Protein AF-A0A4U9W4H8-F1 (afdb_monomer_lite)

Structure (mmCIF, N/CA/C/O backbone):
data_AF-A0A4U9W4H8-F1
#
_entry.id   AF-A0A4U9W4H8-F1
#
loop_
_atom_site.group_PDB
_atom_site.id
_atom_site.type_symbol
_atom_site.label_atom_id
_atom_site.label_alt_id
_atom_site.label_comp_id
_atom_site.label_asym_id
_atom_site.label_entity_id
_atom_site.label_seq_id
_atom_site.pdbx_PDB_ins_code
_atom_site.Cartn_x
_atom_site.Cartn_y
_atom_site.Cartn_z
_atom_site.occupancy
_atom_site.B_iso_or_equiv
_atom_site.auth_seq_id
_atom_site.auth_comp_id
_atom_site.auth_asym_id
_atom_site.auth_atom_id
_atom_site.pdbx_PDB_model_num
ATOM 1 N N . MET A 1 1 ? 7.073 2.722 24.032 1.00 36.28 1 MET A N 1
ATOM 2 C CA . MET A 1 1 ? 7.312 3.185 22.651 1.00 36.28 1 MET A CA 1
ATOM 3 C C . MET A 1 1 ? 6.293 2.471 21.789 1.00 36.28 1 MET A C 1
ATOM 5 O O . MET A 1 1 ? 6.521 1.334 21.401 1.00 36.28 1 MET A O 1
ATOM 9 N N . GLU A 1 2 ? 5.113 3.065 21.636 1.00 40.75 2 GLU A N 1
ATOM 10 C CA . GLU A 1 2 ? 4.057 2.513 20.786 1.00 40.75 2 GLU A CA 1
ATOM 11 C C . GLU A 1 2 ? 4.436 2.809 19.338 1.00 40.75 2 GLU A C 1
ATOM 13 O O . GLU A 1 2 ? 4.349 3.946 18.881 1.00 40.75 2 GLU A O 1
ATOM 18 N N . ASN A 1 3 ? 4.938 1.797 18.633 1.00 44.94 3 ASN A N 1
ATOM 19 C CA . ASN A 1 3 ? 5.160 1.869 17.193 1.00 44.94 3 ASN A CA 1
ATOM 20 C C . ASN A 1 3 ? 3.801 1.776 16.480 1.00 44.94 3 ASN A C 1
ATOM 22 O O . ASN A 1 3 ? 3.512 0.779 15.825 1.00 44.94 3 ASN A O 1
ATOM 26 N N . ASN A 1 4 ? 2.960 2.802 16.617 1.00 55.00 4 ASN A N 1
ATOM 27 C CA . ASN A 1 4 ? 1.728 2.929 15.839 1.00 55.00 4 ASN A CA 1
ATOM 28 C C . ASN A 1 4 ? 2.069 3.497 14.457 1.00 55.00 4 ASN A C 1
ATOM 30 O O . ASN A 1 4 ? 1.720 4.631 14.143 1.00 55.00 4 ASN A O 1
ATOM 34 N N . LYS A 1 5 ? 2.799 2.723 13.644 1.00 72.38 5 LYS A N 1
ATOM 35 C CA . LYS A 1 5 ? 2.899 3.015 12.211 1.00 72.38 5 LYS A CA 1
ATOM 36 C C . LYS A 1 5 ? 1.538 2.725 11.578 1.00 72.38 5 LYS A C 1
ATOM 38 O O . LYS A 1 5 ? 0.968 1.657 11.808 1.00 72.38 5 LYS A O 1
ATOM 43 N N . SER A 1 6 ? 1.021 3.661 10.791 1.00 89.44 6 SER A N 1
ATOM 44 C CA . SER A 1 6 ? -0.173 3.433 9.973 1.00 89.44 6 SER A CA 1
ATOM 45 C C . SER A 1 6 ? 0.088 2.355 8.911 1.00 89.44 6 SER A C 1
ATOM 47 O O . SER A 1 6 ? 1.232 2.116 8.523 1.00 89.44 6 SER A O 1
ATOM 49 N N . ILE A 1 7 ? -0.970 1.716 8.399 1.00 92.62 7 ILE A N 1
ATOM 50 C CA . ILE A 1 7 ? -0.868 0.724 7.308 1.00 92.62 7 ILE A CA 1
ATOM 51 C C . ILE A 1 7 ? -0.107 1.304 6.107 1.00 92.62 7 ILE A C 1
ATOM 53 O O . ILE A 1 7 ? 0.734 0.625 5.525 1.00 92.62 7 ILE A O 1
ATOM 57 N N . ILE A 1 8 ? -0.353 2.574 5.777 1.00 94.69 8 ILE A N 1
ATOM 58 C CA . ILE A 1 8 ? 0.319 3.271 4.675 1.00 94.69 8 ILE A CA 1
ATOM 59 C C . ILE A 1 8 ? 1.823 3.379 4.939 1.00 94.69 8 ILE A C 1
ATOM 61 O O . ILE A 1 8 ? 2.610 3.011 4.076 1.00 94.69 8 ILE A O 1
ATOM 65 N N . GLU A 1 9 ? 2.235 3.801 6.138 1.00 94.88 9 GLU A N 1
ATOM 66 C CA . GLU A 1 9 ? 3.659 3.887 6.490 1.00 94.88 9 GLU A CA 1
ATOM 67 C C . GLU A 1 9 ? 4.346 2.517 6.493 1.00 94.88 9 GLU A C 1
ATOM 69 O O . GLU A 1 9 ? 5.513 2.413 6.119 1.00 94.88 9 GLU A O 1
ATOM 74 N N . ILE A 1 10 ? 3.639 1.460 6.907 1.00 95.81 10 ILE A N 1
ATOM 75 C CA . ILE A 1 10 ? 4.156 0.086 6.849 1.00 95.81 10 I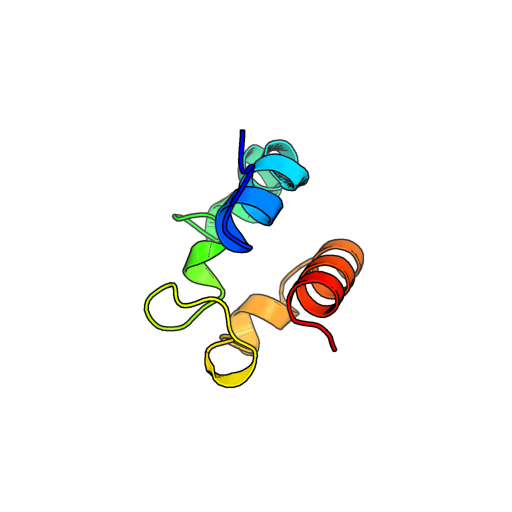LE A CA 1
ATOM 76 C C . ILE A 1 10 ? 4.409 -0.318 5.393 1.00 95.81 10 ILE A C 1
ATOM 78 O O . ILE A 1 10 ? 5.473 -0.864 5.092 1.00 95.81 10 ILE A O 1
ATOM 82 N N . LEU A 1 11 ? 3.461 -0.042 4.496 1.00 96.12 11 LEU A N 1
ATOM 83 C CA . LEU A 1 11 ? 3.577 -0.370 3.077 1.00 96.12 11 LEU A CA 1
ATOM 84 C C . LEU A 1 11 ? 4.673 0.455 2.389 1.00 96.12 11 LEU A C 1
ATOM 86 O O . LEU A 1 11 ? 5.527 -0.121 1.716 1.00 96.12 11 LEU A O 1
ATOM 90 N N . ASP A 1 12 ? 4.704 1.771 2.600 1.00 96.31 12 ASP A N 1
ATOM 91 C CA . ASP A 1 12 ? 5.708 2.659 2.001 1.00 96.31 12 ASP A CA 1
ATOM 92 C C . ASP A 1 12 ? 7.136 2.278 2.432 1.00 96.31 12 ASP A C 1
ATOM 94 O O . ASP A 1 12 ? 8.043 2.230 1.599 1.00 96.31 12 ASP A O 1
ATOM 98 N N . ASP A 1 13 ? 7.346 1.946 3.711 1.00 96.50 13 ASP A N 1
ATOM 99 C CA . ASP A 1 13 ? 8.651 1.511 4.231 1.00 96.50 13 ASP A CA 1
ATOM 100 C C . ASP A 1 13 ? 9.052 0.132 3.677 1.00 96.50 13 ASP A C 1
ATOM 102 O O . ASP A 1 13 ? 10.190 -0.060 3.233 1.00 96.50 13 ASP A O 1
ATOM 106 N N . SER A 1 14 ? 8.103 -0.812 3.635 1.00 96.62 14 SER A N 1
ATOM 107 C CA . SER A 1 14 ? 8.331 -2.182 3.145 1.00 96.62 14 SER A CA 1
ATOM 108 C C . SER A 1 14 ? 8.648 -2.225 1.648 1.00 96.62 14 SER A C 1
ATOM 110 O O . SER A 1 14 ? 9.457 -3.042 1.212 1.00 96.62 14 SER A O 1
ATOM 112 N N . TYR A 1 15 ? 8.044 -1.330 0.864 1.00 97.12 15 TYR A N 1
ATOM 113 C CA . TYR A 1 15 ? 8.099 -1.341 -0.599 1.00 97.12 15 TYR A CA 1
ATOM 114 C C . TYR A 1 15 ? 8.735 -0.081 -1.191 1.00 97.12 15 TYR A C 1
ATOM 116 O O . TYR A 1 15 ? 8.529 0.234 -2.364 1.00 97.12 15 TYR A O 1
ATOM 124 N N . LYS A 1 16 ? 9.582 0.617 -0.425 1.00 96.25 16 LYS A N 1
ATOM 125 C CA . LYS A 1 16 ? 10.308 1.809 -0.899 1.00 96.25 16 LYS A CA 1
ATOM 126 C C . LYS A 1 16 ? 11.081 1.581 -2.204 1.00 96.25 16 LYS A C 1
ATOM 128 O O . LYS A 1 16 ? 11.174 2.487 -3.023 1.00 96.25 16 LYS A O 1
ATOM 133 N N . GLY A 1 17 ? 11.630 0.376 -2.398 1.00 96.88 17 GLY A N 1
ATOM 134 C CA . GLY A 1 17 ? 12.344 -0.003 -3.622 1.00 96.88 17 GLY A CA 1
ATOM 135 C C . GLY A 1 17 ? 11.404 -0.054 -4.825 1.00 96.88 17 GLY A C 1
ATOM 136 O O . GLY A 1 17 ? 11.651 0.610 -5.824 1.00 96.88 17 GLY A O 1
ATOM 137 N N . TYR A 1 18 ? 10.268 -0.739 -4.674 1.00 96.94 18 TYR A N 1
ATOM 138 C CA . TYR A 1 18 ? 9.209 -0.761 -5.681 1.00 96.94 18 TYR A CA 1
ATOM 139 C C . TYR A 1 18 ? 8.721 0.658 -6.005 1.00 96.94 18 TYR A C 1
ATOM 141 O O . TYR A 1 18 ? 8.705 1.038 -7.171 1.00 96.94 18 TYR A O 1
ATOM 149 N N . LEU A 1 19 ? 8.412 1.486 -4.997 1.00 96.81 19 LEU A N 1
ATOM 150 C CA . LEU A 1 19 ? 7.976 2.877 -5.200 1.00 96.81 19 LEU A CA 1
ATOM 151 C C . LEU A 1 19 ? 9.009 3.734 -5.953 1.00 96.81 19 LEU A C 1
ATOM 153 O O . LEU A 1 19 ? 8.632 4.623 -6.718 1.00 96.81 19 LEU A O 1
ATOM 157 N N . ALA A 1 20 ? 10.303 3.462 -5.764 1.00 95.50 20 ALA A N 1
ATOM 158 C CA . ALA A 1 20 ? 11.392 4.164 -6.438 1.00 95.50 20 ALA A CA 1
ATOM 159 C C . ALA A 1 20 ? 11.631 3.706 -7.887 1.00 95.50 20 ALA A C 1
ATOM 161 O O . ALA A 1 20 ? 12.347 4.396 -8.618 1.00 95.50 20 ALA A O 1
ATOM 162 N N . GLU A 1 21 ? 11.042 2.589 -8.319 1.00 95.56 21 GLU A N 1
ATOM 163 C CA . GLU A 1 21 ? 11.231 2.005 -9.649 1.00 95.56 21 GLU A CA 1
ATOM 164 C C . GLU A 1 21 ? 9.885 1.788 -10.350 1.00 95.56 21 GLU A C 1
ATOM 166 O O . GLU A 1 21 ? 9.384 2.700 -11.012 1.00 95.56 21 GLU A O 1
ATOM 171 N N . GLU A 1 22 ? 9.289 0.608 -10.198 1.00 95.62 22 GLU A N 1
ATOM 172 C CA . GLU A 1 22 ? 8.072 0.186 -10.900 1.00 95.62 22 GLU A CA 1
ATOM 173 C C . GLU A 1 22 ? 6.814 0.917 -10.409 1.00 95.62 22 GLU A C 1
ATOM 175 O O . GLU A 1 22 ? 5.911 1.208 -11.189 1.00 95.62 22 GLU A O 1
ATOM 180 N N . GLY A 1 23 ? 6.771 1.271 -9.127 1.00 94.94 23 GLY A N 1
ATOM 181 C CA . GLY A 1 23 ? 5.642 1.888 -8.436 1.00 94.94 23 GLY A CA 1
ATOM 182 C C . GLY A 1 23 ? 5.544 3.408 -8.555 1.00 94.94 23 GLY A C 1
ATOM 183 O O . GLY A 1 23 ? 4.670 3.994 -7.920 1.00 94.94 23 GLY A O 1
ATOM 184 N N . LYS A 1 24 ? 6.384 4.076 -9.362 1.00 95.25 24 LYS A N 1
ATOM 185 C CA . LYS A 1 24 ? 6.376 5.553 -9.513 1.00 95.25 24 LYS A CA 1
ATOM 186 C C . LYS A 1 24 ? 5.016 6.129 -9.904 1.00 95.25 24 LYS A C 1
ATOM 188 O O . LYS A 1 24 ? 4.709 7.272 -9.575 1.00 95.25 24 LYS A O 1
ATOM 193 N N . TRP A 1 25 ? 4.196 5.342 -10.598 1.00 94.88 25 TRP A N 1
ATOM 194 C CA . TRP A 1 25 ? 2.845 5.723 -11.008 1.00 94.88 25 TRP A CA 1
ATOM 195 C C . TRP A 1 25 ? 1.889 5.940 -9.822 1.00 94.88 25 TRP A C 1
ATOM 197 O O . TRP A 1 25 ? 0.873 6.615 -9.982 1.00 94.88 25 TRP A O 1
ATOM 207 N N . LEU A 1 26 ? 2.222 5.434 -8.628 1.00 94.12 26 LEU A N 1
ATOM 208 C CA . LEU A 1 26 ? 1.459 5.689 -7.407 1.00 94.12 26 LEU A CA 1
ATOM 209 C C . LEU A 1 26 ? 1.607 7.130 -6.902 1.00 94.12 26 LEU A C 1
ATOM 211 O O . LEU A 1 26 ? 0.728 7.574 -6.169 1.00 94.12 26 LEU A O 1
ATOM 215 N N . ASN A 1 27 ? 2.628 7.875 -7.350 1.00 86.25 27 ASN A N 1
ATOM 216 C CA . ASN A 1 27 ? 2.923 9.284 -7.040 1.00 86.25 27 ASN A CA 1
ATOM 217 C C . ASN A 1 27 ? 3.110 9.590 -5.536 1.00 86.25 27 ASN A C 1
ATOM 219 O O . ASN A 1 27 ? 4.213 9.909 -5.108 1.00 86.25 27 ASN A O 1
ATOM 223 N N . GLU A 1 28 ? 2.063 9.436 -4.725 1.00 87.88 28 GLU A N 1
ATOM 224 C CA . GLU A 1 28 ? 2.042 9.620 -3.263 1.00 87.88 28 GLU A CA 1
ATOM 225 C C . GLU A 1 28 ? 2.159 8.286 -2.495 1.00 87.88 28 GLU A C 1
ATOM 227 O O . GLU A 1 28 ? 1.597 8.127 -1.411 1.00 87.88 28 GLU A O 1
ATOM 232 N N . GLY A 1 29 ? 2.843 7.296 -3.074 1.00 94.75 29 GLY A N 1
ATOM 233 C CA . GLY A 1 29 ? 3.022 5.980 -2.455 1.00 94.75 29 GLY A CA 1
ATOM 234 C C . GLY A 1 29 ? 1.714 5.204 -2.274 1.00 94.75 29 GLY A C 1
ATOM 235 O O . GLY A 1 29 ? 0.742 5.377 -3.020 1.00 94.75 29 GLY A O 1
ATOM 236 N N . PHE A 1 30 ? 1.670 4.343 -1.259 1.00 96.25 30 PHE A N 1
ATOM 237 C CA . PHE A 1 30 ? 0.502 3.509 -0.976 1.00 96.25 30 PHE A CA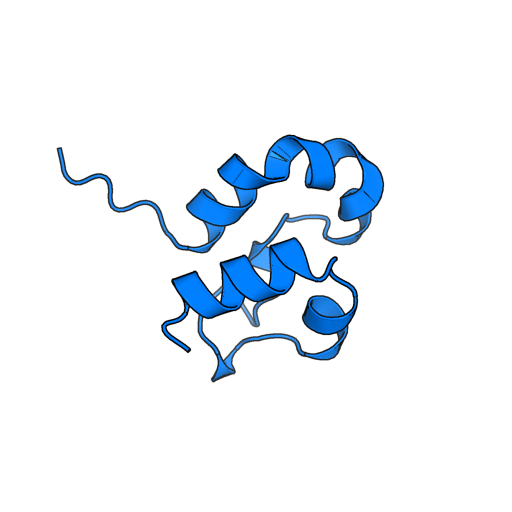 1
ATOM 238 C C . PHE A 1 30 ? -0.697 4.300 -0.461 1.00 96.25 30 PHE A C 1
ATOM 240 O O . PHE A 1 30 ? -1.816 3.804 -0.520 1.00 96.25 30 PHE A O 1
ATOM 247 N N . LYS A 1 31 ? -0.546 5.568 -0.068 1.00 95.69 31 LYS A N 1
ATOM 248 C CA . LYS A 1 31 ? -1.712 6.425 0.193 1.00 95.69 31 LYS A CA 1
ATOM 249 C C . LYS A 1 31 ? -2.642 6.501 -1.025 1.00 95.69 31 LYS A C 1
ATOM 251 O O . LYS A 1 31 ? -3.862 6.543 -0.872 1.00 95.69 31 LYS A O 1
ATOM 256 N N . ASN A 1 32 ? -2.086 6.477 -2.239 1.00 94.94 32 ASN A N 1
ATOM 257 C CA . ASN A 1 32 ? -2.872 6.646 -3.457 1.00 94.94 32 ASN A CA 1
ATOM 258 C C . ASN A 1 32 ? -3.756 5.434 -3.789 1.00 94.94 32 ASN A C 1
ATOM 260 O O . ASN A 1 32 ? -4.691 5.579 -4.577 1.00 94.94 32 ASN A O 1
ATOM 264 N N . ILE A 1 33 ? -3.539 4.268 -3.166 1.00 95.38 33 ILE A N 1
ATOM 265 C CA . ILE A 1 33 ? -4.425 3.108 -3.358 1.00 95.38 33 ILE A CA 1
ATOM 266 C C . ILE A 1 33 ? -5.733 3.222 -2.564 1.00 95.38 33 ILE A C 1
ATOM 268 O O . ILE A 1 33 ? -6.635 2.415 -2.776 1.00 95.38 33 ILE A O 1
ATOM 272 N N . PHE A 1 34 ? -5.865 4.242 -1.710 1.00 95.31 34 PHE A N 1
ATOM 273 C CA . PHE A 1 34 ? -7.039 4.486 -0.878 1.00 95.31 34 PHE A CA 1
ATOM 274 C C . PHE A 1 34 ? -7.748 5.800 -1.241 1.00 95.31 34 PHE A C 1
ATOM 276 O O . PHE A 1 34 ? -7.122 6.778 -1.666 1.00 95.31 34 PHE A O 1
ATOM 283 N N . VAL A 1 35 ? -9.072 5.833 -1.093 1.00 93.69 35 VAL A N 1
ATOM 284 C CA . VAL A 1 35 ? -9.896 7.049 -1.141 1.00 93.69 35 VAL A CA 1
ATOM 285 C C . VAL A 1 35 ? -9.526 7.923 0.056 1.00 93.69 35 VAL A C 1
ATOM 287 O O . VAL A 1 35 ? -9.385 7.422 1.168 1.00 93.69 35 VAL A O 1
ATOM 290 N N . ASP A 1 36 ? -9.253 9.204 -0.206 1.00 89.88 36 ASP A N 1
ATOM 291 C CA . ASP A 1 36 ? -8.795 10.211 0.768 1.00 89.88 36 ASP A CA 1
ATOM 292 C C . ASP A 1 36 ? -7.564 9.820 1.614 1.00 89.88 36 ASP A C 1
ATOM 294 O O . ASP A 1 36 ? -7.197 10.504 2.569 1.00 89.88 36 ASP A O 1
ATOM 298 N N . GLY A 1 37 ? -6.854 8.756 1.222 1.00 86.81 37 GLY A N 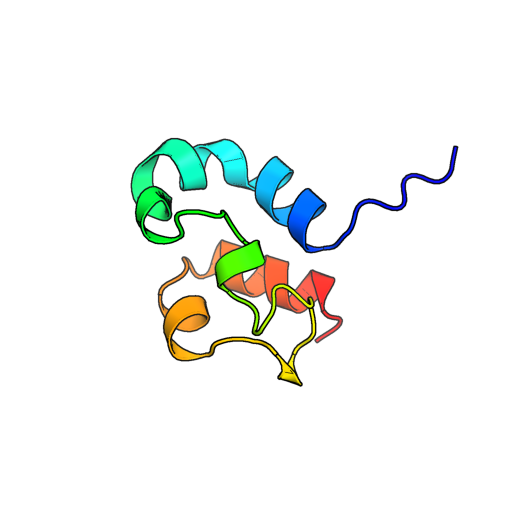1
ATOM 299 C CA . GLY A 1 37 ? -5.730 8.211 1.976 1.00 86.81 37 GLY A CA 1
ATOM 300 C C . GLY A 1 37 ? -6.132 7.504 3.270 1.00 86.81 37 GLY A C 1
ATOM 301 O O . GLY A 1 37 ? -5.290 7.375 4.156 1.00 86.81 37 GLY A O 1
ATOM 302 N N . GLU A 1 38 ? -7.385 7.064 3.403 1.00 92.31 38 GLU A N 1
ATOM 303 C CA . GLU A 1 38 ? -7.864 6.348 4.585 1.00 92.31 38 GLU A CA 1
ATOM 304 C C . GLU A 1 38 ? -7.753 4.822 4.374 1.00 92.31 38 GLU A C 1
ATOM 306 O O . GLU A 1 38 ? -8.472 4.267 3.538 1.00 92.31 38 GLU A O 1
ATOM 311 N N . PRO A 1 39 ? -6.862 4.116 5.100 1.00 91.94 39 PRO A N 1
ATOM 312 C CA . PRO A 1 39 ? -6.580 2.707 4.852 1.00 91.94 39 PRO A CA 1
ATOM 313 C C . PRO A 1 39 ? -7.690 1.802 5.398 1.00 91.94 39 PRO A C 1
ATOM 315 O O . PRO A 1 39 ? -7.654 1.353 6.542 1.00 91.94 39 PRO A O 1
ATOM 318 N N . SER A 1 40 ? -8.671 1.513 4.550 1.00 92.50 40 SER A N 1
ATOM 319 C CA . SER A 1 40 ? -9.736 0.543 4.801 1.00 92.50 40 SER A CA 1
ATOM 320 C C . SER A 1 40 ? -10.073 -0.206 3.511 1.00 92.50 40 SER A C 1
ATOM 322 O O . SER A 1 40 ? -9.771 0.252 2.406 1.00 92.50 40 SER A O 1
ATOM 324 N N . ARG A 1 41 ? -10.721 -1.368 3.633 1.00 91.38 41 ARG A N 1
ATOM 325 C CA . ARG A 1 41 ? -11.158 -2.137 2.460 1.00 91.38 41 ARG A CA 1
ATOM 326 C C . ARG A 1 41 ? -12.228 -1.407 1.649 1.00 91.38 41 ARG A C 1
ATOM 328 O O . ARG A 1 41 ? -12.235 -1.510 0.428 1.00 91.38 41 ARG A O 1
ATOM 335 N N . GLU A 1 42 ? -13.105 -0.667 2.319 1.00 93.06 42 GLU A N 1
ATOM 336 C CA . GLU A 1 42 ? -14.165 0.122 1.680 1.00 93.06 42 GLU A CA 1
ATOM 337 C C . GLU A 1 42 ? -13.592 1.293 0.873 1.00 93.06 42 GLU A C 1
ATOM 339 O O . GLU A 1 42 ? -14.119 1.632 -0.184 1.00 93.06 42 GLU A O 1
ATOM 344 N N . ASN A 1 43 ? -12.462 1.845 1.321 1.00 94.44 43 ASN A N 1
ATOM 345 C CA . ASN A 1 43 ? -11.765 2.932 0.641 1.00 94.44 43 ASN A CA 1
ATOM 346 C C . ASN A 1 43 ? -10.731 2.444 -0.378 1.00 94.44 43 ASN A C 1
ATOM 348 O O . ASN A 1 43 ? -10.043 3.263 -0.983 1.00 94.44 43 ASN A O 1
ATOM 352 N N . LEU A 1 44 ? -10.579 1.139 -0.600 1.00 94.75 44 LEU A N 1
ATOM 353 C CA . LEU A 1 44 ? -9.605 0.622 -1.555 1.00 94.75 44 LEU A CA 1
ATOM 354 C C . LEU A 1 44 ? -10.033 0.967 -2.991 1.00 94.75 44 LEU A C 1
ATOM 356 O O . LEU A 1 44 ? -11.072 0.521 -3.482 1.00 94.75 44 LEU A O 1
ATOM 360 N N . LYS A 1 45 ? -9.200 1.715 -3.717 1.00 95.38 45 LYS A N 1
ATOM 361 C CA . LYS A 1 45 ? -9.410 1.993 -5.143 1.00 95.38 45 LYS A CA 1
ATOM 362 C C . LYS A 1 45 ? -9.094 0.731 -5.943 1.00 95.38 45 LYS A C 1
ATOM 364 O O . LYS A 1 45 ? -7.971 0.552 -6.412 1.00 95.38 45 LYS A O 1
ATOM 369 N N . THR A 1 46 ? -10.089 -0.139 -6.123 1.00 94.56 46 THR A N 1
ATOM 370 C CA . THR A 1 46 ? -9.936 -1.455 -6.772 1.00 94.56 46 THR A CA 1
ATOM 371 C C . THR A 1 46 ? -9.130 -1.428 -8.078 1.00 94.56 46 THR A C 1
ATOM 373 O O . THR A 1 46 ? -8.248 -2.273 -8.215 1.00 94.56 46 THR A O 1
ATOM 376 N N . PRO A 1 47 ? -9.329 -0.473 -9.015 1.00 94.62 47 PRO A N 1
ATOM 377 C CA . PRO A 1 47 ? -8.546 -0.444 -10.252 1.00 94.62 47 PRO A CA 1
ATOM 378 C C . PRO A 1 47 ? -7.043 -0.263 -10.013 1.00 94.62 47 PRO A C 1
ATOM 380 O O . PRO A 1 47 ? -6.240 -0.907 -10.674 1.00 94.62 47 PRO A O 1
ATOM 383 N N . ILE A 1 48 ? -6.669 0.578 -9.045 1.00 94.81 48 ILE A N 1
ATOM 384 C CA . ILE A 1 48 ? -5.275 0.844 -8.672 1.00 94.81 48 ILE A CA 1
ATOM 385 C C . ILE A 1 48 ? -4.697 -0.358 -7.928 1.00 94.81 48 ILE A C 1
ATOM 387 O O . ILE A 1 48 ? -3.617 -0.830 -8.266 1.00 94.81 48 ILE A O 1
ATOM 391 N N . TYR A 1 49 ? -5.430 -0.890 -6.950 1.00 95.81 49 TYR A N 1
ATOM 392 C CA . TYR A 1 49 ? -4.995 -2.063 -6.198 1.00 95.81 49 TYR A CA 1
ATOM 393 C C . TYR A 1 49 ? -4.719 -3.259 -7.122 1.00 95.81 49 TYR A C 1
ATOM 395 O O . TYR A 1 49 ? -3.679 -3.887 -6.983 1.00 95.81 49 TYR A O 1
ATOM 403 N N . LEU A 1 50 ? -5.577 -3.531 -8.113 1.00 96.25 50 LEU A N 1
ATOM 404 C CA . LEU A 1 50 ? -5.392 -4.645 -9.056 1.00 96.25 50 LEU A CA 1
ATOM 405 C C . LEU A 1 50 ? -4.195 -4.480 -10.005 1.00 96.25 50 LEU A C 1
ATOM 407 O O . LEU A 1 50 ? -3.779 -5.461 -10.616 1.00 96.25 50 LEU A O 1
ATOM 411 N N . MET A 1 51 ? -3.643 -3.272 -10.134 1.00 96.12 51 MET A N 1
ATOM 412 C CA . MET A 1 51 ? -2.409 -3.033 -10.887 1.00 96.12 51 MET A CA 1
ATOM 413 C C . MET A 1 51 ? -1.147 -3.341 -10.075 1.00 96.12 51 MET A C 1
ATOM 415 O O . MET A 1 51 ? -0.057 -3.377 -10.644 1.00 96.12 51 MET A O 1
ATOM 419 N N . LEU A 1 52 ? -1.268 -3.541 -8.761 1.00 97.12 52 LEU A N 1
ATOM 420 C CA . LEU A 1 52 ? -0.136 -3.908 -7.923 1.00 97.12 52 LEU 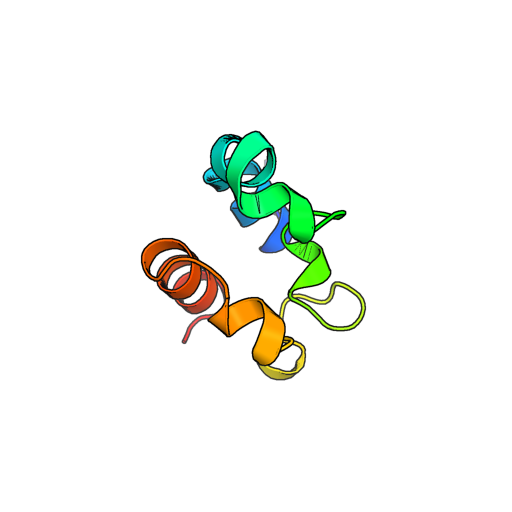A CA 1
ATOM 421 C C . LEU A 1 52 ? 0.286 -5.370 -8.167 1.00 97.12 52 LEU A C 1
ATOM 423 O O . LEU A 1 52 ? -0.571 -6.234 -8.408 1.00 97.12 52 LEU A O 1
ATOM 427 N N . PRO A 1 53 ? 1.589 -5.670 -8.022 1.00 97.25 53 PRO A N 1
ATOM 428 C CA . PRO A 1 53 ? 2.088 -7.037 -7.926 1.00 97.25 53 PRO A CA 1
ATOM 429 C C . PRO A 1 53 ? 1.318 -7.872 -6.893 1.00 97.25 53 PRO A C 1
ATOM 431 O O . PRO A 1 53 ? 0.816 -7.350 -5.896 1.00 97.25 53 PRO A O 1
ATOM 434 N N . GLU A 1 54 ? 1.197 -9.175 -7.149 1.00 97.06 54 GLU A N 1
ATOM 435 C CA . GLU A 1 54 ? 0.418 -10.094 -6.309 1.00 97.06 54 GLU A CA 1
ATOM 436 C C . GLU A 1 54 ? 0.900 -10.127 -4.855 1.00 97.06 54 GLU A C 1
ATOM 438 O O . GLU A 1 54 ? 0.083 -9.986 -3.951 1.00 97.06 54 GLU A O 1
ATOM 443 N N . ASP A 1 55 ? 2.211 -10.177 -4.631 1.00 96.81 55 ASP A N 1
ATOM 444 C CA . ASP A 1 55 ? 2.822 -10.189 -3.299 1.00 96.81 55 ASP A CA 1
ATOM 445 C C . ASP A 1 55 ? 2.511 -8.913 -2.496 1.00 96.81 55 ASP A C 1
ATOM 447 O O . ASP A 1 55 ? 2.290 -8.955 -1.283 1.00 96.81 55 ASP A O 1
ATOM 451 N N . ILE A 1 56 ? 2.444 -7.765 -3.177 1.00 97.62 56 ILE A N 1
ATOM 452 C CA . ILE A 1 56 ? 2.072 -6.488 -2.563 1.00 97.62 56 ILE A CA 1
ATOM 453 C C . ILE A 1 56 ? 0.585 -6.491 -2.202 1.00 97.62 56 ILE A C 1
ATOM 455 O O . ILE A 1 56 ? 0.216 -6.049 -1.112 1.00 97.62 56 ILE A O 1
ATOM 459 N N . ARG A 1 57 ? -0.273 -7.012 -3.089 1.00 97.25 57 ARG A N 1
ATOM 460 C CA . ARG A 1 57 ? -1.715 -7.141 -2.834 1.00 97.25 57 ARG A CA 1
ATOM 461 C C . ARG A 1 57 ? -1.999 -8.029 -1.623 1.00 97.25 57 ARG A C 1
ATOM 463 O O . ARG A 1 57 ? -2.747 -7.608 -0.745 1.00 97.25 57 ARG A O 1
ATOM 470 N N . GLU A 1 58 ? -1.344 -9.184 -1.527 1.00 97.44 58 GLU A N 1
ATOM 471 C CA . GLU A 1 58 ? -1.469 -10.091 -0.379 1.00 97.44 58 GLU A CA 1
ATOM 472 C C . GLU A 1 58 ? -1.036 -9.425 0.936 1.00 97.44 58 GLU A C 1
ATOM 474 O O . GLU A 1 58 ? -1.663 -9.611 1.983 1.00 97.44 58 GLU A O 1
ATOM 479 N N . HIS A 1 59 ? 0.022 -8.610 0.903 1.0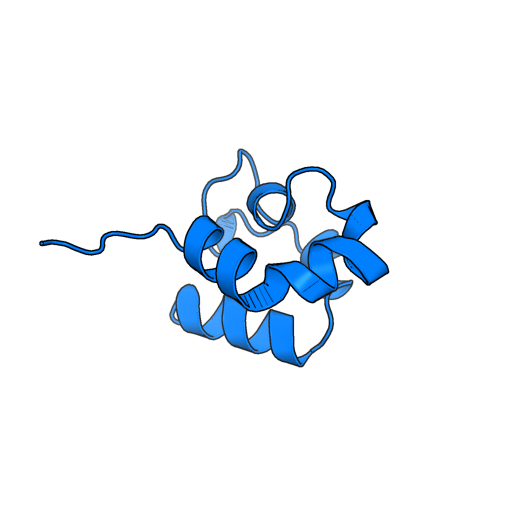0 97.19 59 HIS A N 1
ATOM 480 C CA . HIS A 1 59 ? 0.469 -7.884 2.089 1.00 97.19 59 HIS A CA 1
ATOM 481 C C . HIS A 1 59 ? -0.522 -6.783 2.500 1.00 97.19 59 HIS A C 1
ATOM 483 O O . HIS A 1 59 ? -0.795 -6.628 3.693 1.00 97.19 59 HIS A O 1
ATOM 489 N N . VAL A 1 60 ? -1.100 -6.058 1.536 1.00 95.56 60 VAL A N 1
ATOM 490 C CA . VAL A 1 60 ? -2.180 -5.089 1.792 1.00 95.56 60 VAL A CA 1
ATOM 491 C C . VAL A 1 60 ? -3.374 -5.779 2.454 1.00 95.56 60 VAL A C 1
ATOM 493 O O . VAL A 1 60 ? -3.843 -5.309 3.489 1.00 95.56 60 VAL A O 1
ATOM 496 N N . ASP A 1 61 ? -3.823 -6.912 1.912 1.00 95.44 61 ASP A N 1
ATOM 497 C CA . ASP A 1 61 ? -4.946 -7.686 2.454 1.00 95.44 61 ASP A CA 1
ATOM 498 C C . ASP A 1 61 ? -4.684 -8.135 3.898 1.00 95.44 61 ASP A C 1
ATOM 500 O O . ASP A 1 61 ? -5.494 -7.897 4.799 1.00 95.44 61 ASP A O 1
ATOM 504 N N . LYS A 1 62 ? -3.484 -8.657 4.167 1.00 95.69 62 LYS A N 1
ATOM 505 C CA . LYS A 1 62 ? -3.073 -9.041 5.521 1.00 95.69 62 LYS A CA 1
ATOM 506 C C . LYS A 1 62 ? -3.116 -7.871 6.510 1.00 95.69 62 LYS A C 1
ATOM 508 O O . LYS A 1 62 ? -3.522 -8.063 7.656 1.00 95.69 62 LYS A O 1
ATOM 513 N N . LEU A 1 63 ? -2.689 -6.674 6.100 1.00 94.00 63 LEU A N 1
ATOM 514 C CA . LEU A 1 63 ? -2.712 -5.481 6.956 1.00 94.00 63 LEU A CA 1
ATOM 515 C C . LEU A 1 63 ? -4.134 -4.949 7.182 1.00 94.00 63 LEU A C 1
ATOM 517 O O . LEU A 1 63 ? -4.411 -4.405 8.249 1.00 94.00 63 LEU A O 1
ATOM 521 N N . LEU A 1 64 ? -5.032 -5.133 6.211 1.00 92.31 64 LEU A N 1
ATOM 522 C CA . LEU A 1 64 ? -6.454 -4.796 6.328 1.00 92.31 64 LEU A CA 1
ATOM 523 C C . LEU A 1 64 ? -7.269 -5.855 7.097 1.00 92.31 64 LEU A C 1
ATOM 525 O O . LEU A 1 64 ? -8.430 -5.603 7.419 1.00 92.31 64 LEU A O 1
ATOM 529 N N . GLY A 1 65 ? -6.673 -7.008 7.419 1.00 88.69 65 GLY A N 1
ATOM 530 C CA . GLY A 1 65 ? -7.298 -8.068 8.214 1.00 88.69 65 GLY A CA 1
ATOM 531 C C . GLY A 1 65 ? -8.289 -8.930 7.432 1.00 88.69 65 GLY A C 1
ATOM 532 O O . GLY A 1 65 ? -9.312 -9.334 7.992 1.00 88.69 65 GLY A O 1
ATOM 533 N N . VAL A 1 66 ? -8.007 -9.181 6.151 1.00 67.56 66 VAL A N 1
ATOM 534 C CA . VAL A 1 66 ? -8.883 -9.918 5.225 1.00 67.56 66 VAL A CA 1
ATOM 535 C C . VAL A 1 66 ? -8.242 -11.150 4.608 1.00 67.56 66 VAL A C 1
ATOM 537 O O . VAL A 1 66 ? -6.997 -11.251 4.619 1.00 67.56 66 VAL A O 1
#

Foldseek 3Di:
DPPPDDLQNVLCVVCVVCCVPVVVVCVVGPLSQFDVSDLEPVRGPVVVLVPDDPVSNVSSCVSNVD

Sequence (66 aa):
MENNKSIIEILDDSYKGYLAEEGKWLNEGFKNIFVDGEPSRENLKTPIYLMLPEDIREHVDKLLGV

Organism: NCBI:txid259

Radius of gyration: 11.24 Å; chains: 1; bounding box: 26×20×34 Å

Secondary structure (DSSP, 8-state):
------HHHHHHHHTHHHHHTGGGGGSSGGGGGBGGG--SSTTB-HHHHTTS-HHHHHHHHHHHT-

pLDDT: mean 90.82, std 12.93, range [36.28, 97.62]

=== Feature glossary ===
A reading guide for the features in this record.

Start from the sequence.

  · This is the polypeptide sequence — one letter per residue, N-terminus first. Length ranges from a few dozen residues for small domains to over a thousand for large multi-domain proteins.

Fold it, and you get atomic coordinates and the backbone conformation that goes with them.

  · Structure coordinates are given as an mmCIF _atom_site loop: one row per atom with element, residue name, chain id, sequence number, and x/y/z position in Å. Only the four main-chain atoms per residue are included here; side chains are omitted to keep the record compact.

  · Backbone dihedral angles. Every residue except chain termini has a φ (preceding-C → N → Cα → C) and a ψ (N → Cα → C → next-N). They are reported in degrees following the IUPAC sign convention. Secondary structure is essentially a statement about which (φ, ψ) basin each residue occupies.

  · The SS8 string is DSSP's per-residue secondary-structure call. α-helix (H) means an i→i+4 H-bond ladder; β-strand (E) means the residue participates in a β-sheet; 3₁₀ (G) and π (I) are tighter and wider helices; T/S are turns/bends; '-' is loop.

  · SS3 is a coarse helix/strand/coil call (letters a/b/c) made by the P-SEA algorithm from inter-Cα distances and dihedrals. It is less detailed than DSSP but needs only Cα positions.

Summarize the fold with a handful of shape descriptors and a per-residue structural alphabet.

  · Radius of gyration (Rg) is the root-mean-square distance of Cα atoms from their centroid — a single number for overall size and compactness. A globular domain of N residues has Rg ≈ 2.2·N^0.38 Å; an extended or disordered chain has a much larger Rg. The Cα contact count is the number of residue pairs whose Cα atoms are within 8 Å and are more than four positions apart in sequence — a standard proxy for tertiary packing density. The bounding box is the smallest axis-aligned box enclosing all Cα atoms.

  · The Foldseek 3Di string encodes local tertiary geometry as a 20-letter alphabet — one character per residue — derived from the relative positions of nearby Cα atoms. Unlike the amino-acid sequence, 3Di is a direct function of the 3D structure, so two proteins with the same fold have similar 3Di strings even at low sequence identity.

  · Solvent-accessible surface area (SASA) is the area in Å² traced out by the centre of a 1.4 Å probe sphere (a water molecule) rolled over the protein's van der Waals surface (Shrake–Rupley / Lee–Richards construction). Buried residues have near-zero SASA; fully exposed residues can exceed 200 Å². The total SASA scales roughly with the number of surface residues.

Ask how reliable the model is.

  · pLDDT (predicted Local Distance Difference Test) is AlphaFold's per-residue confidence score, ranging from 0 to 100. Values above 90 indicate high confidence (typically well-packed cores); 70–90 is confident; 50–70 low confidence; below 50 usually means the region is disordered or the prediction is unreliable there. AlphaFold stores pLDDT in the mmCIF B-factor column.

  · B-factor (Debye–Waller factor) reflects atomic displacement in the crystal lattice. It is an experimental observable (units Å²), not a prediction; low values mean the atom is pinned down, high values mean it moves or is heterogeneous across the crystal.

  · Predicted Aligned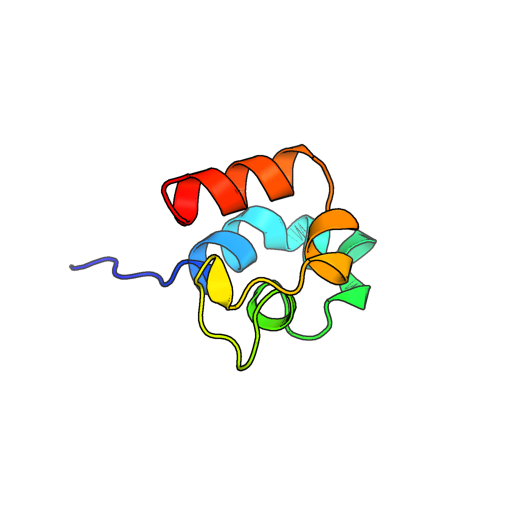 Error (PAE) is an AlphaFold confidence matrix: entry (i, j) is the expected error in the position of residue j, in ångströms, when the prediction is superimposed on the true structure at residue i. Low PAE within a block of residues means that block is internally rigid and well-predicted; high PAE between two blocks means their relative placement is uncertain even if each block individually is confident.

Place it in context: what it resembles, what it is annotated as, and how it looks.

  · Nearest PDB neighbors are the top structural matches found by Foldseek when searching this structure against the entire Protein Data Bank. Each hit reports a TM-score (0 to 1; >0.5 almost always implies the same fold) and an E-value. These are *structural* homologs — they may share no detectable sequence similarity.

  · Functional annotations link the protein to curated databases. InterPro entries identify conserved domains and families by matching the sequence against member-database signatures (Pfam, PROSITE, CDD, …). Gene Ontology (GO) terms describe molecular function, biological process, and cellular component in a controlled vocabulary. CATH places the structure in a hierarchical fold classification (Class/Architecture/Topology/Homologous-superfamily). The organism is the source species.

  · Three diagnostic plots accompany the record. The Cα contact map visualizes the tertiary structure as a 2D adjacency matrix (8 Å cutoff, sequence-local contacts suppressed). The Ramachandran plot shows the distribution of backbone (φ, ψ) torsions, with points in the α and β basins reflecting secondary structure content. The PAE plot shows AlphaFold's inter-residue confidence as a color matrix.

  · Six rendered views show the 3D structure from the faces of a cube — i.e. along ±x, ±y, ±z. Rendering representation is drawn randomly per protein from cartoon (secondary-structure ribbons), sticks (backbone bonds), or molecular surface; coloring is either N→C rainbow (blue at the N-terminus through red at the C-terminus) or one color per chain.